Protein AF-R1CL47-F1 (afdb_monomer)

Sequence (74 aa):
MPLQEPPAAVVEPVRGSSRDLLAPGSELAWRVASLSRSERGRVGACARALLQGEARRGAARRGEAGGGGARSFF

pLDDT: mean 73.38, std 13.85, range [43.44, 91.62]

Secondary structure (DSSP, 8-state):
----PPP-------TT-GGGGGSTT-HHHHHHHHHHHHHHHHHHHHHHHHHHHHHHHHHHHHHHHHSS------

Solvent-accessible surface area (backbone atoms only — not comparable to full-atom values): 4677 Å² total; per-residue (Å²): 133,84,83,77,74,74,73,88,70,82,69,77,76,62,87,87,39,80,74,55,49,62,31,90,89,29,69,55,35,52,50,54,55,49,50,54,51,50,50,52,49,51,52,54,50,50,52,50,49,51,54,49,50,51,51,52,52,54,50,52,54,49,50,58,72,65,63,80,73,87,83,77,92,129

Foldseek 3Di:
DDPPDPPPPPPPPDPPDPVCCCPPPHPNVVVVVVVVVVVVVVVVVVVVVVVVVVVVVVVVVVCVVVVPPPDDDD

Structure (mmCIF, N/CA/C/O backbone):
data_AF-R1CL47-F1
#
_entry.id   AF-R1CL47-F1
#
loop_
_atom_site.group_PDB
_atom_site.id
_atom_site.type_symbol
_atom_site.label_atom_id
_atom_site.label_alt_id
_atom_site.label_comp_id
_atom_site.label_asym_id
_atom_site.label_entity_id
_atom_site.label_seq_id
_atom_site.pdbx_PDB_ins_code
_atom_site.Cartn_x
_atom_site.Cartn_y
_atom_site.Cartn_z
_atom_site.occupancy
_atom_site.B_iso_or_equiv
_atom_site.auth_seq_id
_atom_site.auth_comp_id
_atom_site.auth_asym_id
_atom_site.auth_atom_id
_atom_site.pdbx_PDB_model_num
ATOM 1 N N . MET A 1 1 ? -32.287 -26.982 20.597 1.00 49.47 1 MET A N 1
ATOM 2 C CA . MET A 1 1 ? -32.084 -25.726 21.348 1.00 49.47 1 MET A CA 1
ATOM 3 C C . MET A 1 1 ? -31.458 -24.726 20.389 1.00 49.47 1 MET A C 1
ATOM 5 O O . MET A 1 1 ? -30.372 -25.036 19.912 1.00 49.47 1 MET A O 1
ATOM 9 N N . PRO A 1 2 ? -32.124 -23.625 19.998 1.00 61.06 2 PRO A N 1
ATOM 10 C CA . PRO A 1 2 ? -31.500 -22.650 19.110 1.00 61.06 2 PRO A CA 1
ATOM 11 C C . PRO A 1 2 ? -30.418 -21.894 19.892 1.00 61.06 2 PRO A C 1
ATOM 13 O O . PRO A 1 2 ? -30.662 -21.443 21.012 1.00 61.06 2 PRO A O 1
ATOM 16 N N . LEU A 1 3 ? -29.213 -21.806 19.327 1.00 62.19 3 LEU A N 1
ATOM 17 C CA . LEU A 1 3 ? -28.139 -20.963 19.847 1.00 62.19 3 LEU A CA 1
ATOM 18 C C . LEU A 1 3 ? -28.585 -19.508 19.663 1.00 62.19 3 LEU A C 1
ATOM 20 O O . LEU A 1 3 ? -28.636 -19.020 18.538 1.00 62.19 3 LEU A O 1
ATOM 24 N N . GLN A 1 4 ? -28.979 -18.848 20.753 1.00 65.88 4 GLN A N 1
ATOM 25 C CA . GLN A 1 4 ? -29.176 -17.401 20.755 1.00 65.88 4 GLN A CA 1
ATOM 26 C C . GLN A 1 4 ? -27.820 -16.761 20.452 1.00 65.88 4 GLN A C 1
ATOM 28 O O . GLN A 1 4 ? -26.906 -16.841 21.274 1.00 65.88 4 GLN A O 1
ATOM 33 N N . GLU A 1 5 ? -27.671 -16.173 19.263 1.00 61.59 5 GLU A N 1
ATOM 34 C CA . GLU A 1 5 ? -26.564 -15.256 19.007 1.00 61.59 5 GLU A CA 1
ATOM 35 C C . GLU A 1 5 ? -26.640 -14.143 20.057 1.00 61.59 5 GLU A C 1
ATOM 37 O O . GLU A 1 5 ? -27.715 -13.560 20.249 1.00 61.59 5 GLU A O 1
ATOM 42 N N . PRO A 1 6 ? -25.547 -13.868 20.791 1.00 65.12 6 PRO A N 1
ATOM 43 C CA . PRO A 1 6 ? -25.557 -12.770 21.736 1.00 65.12 6 PRO A CA 1
ATOM 44 C C . PRO A 1 6 ? -25.865 -11.478 20.965 1.00 65.12 6 PRO A C 1
ATOM 46 O O . PRO A 1 6 ? -25.356 -11.302 19.852 1.00 65.12 6 PRO A O 1
ATOM 49 N N . PRO A 1 7 ? -26.695 -10.575 21.523 1.00 64.75 7 PRO A N 1
ATOM 50 C CA . PRO A 1 7 ? -26.974 -9.294 20.886 1.00 64.75 7 PRO A CA 1
ATOM 51 C C . PRO A 1 7 ? -25.641 -8.617 20.582 1.00 64.75 7 PRO A C 1
ATOM 53 O O . PRO A 1 7 ? -24.726 -8.722 21.399 1.00 64.75 7 PRO A O 1
ATOM 56 N N . ALA A 1 8 ? -25.524 -7.975 19.414 1.00 65.81 8 ALA A N 1
ATOM 57 C CA . ALA A 1 8 ? -24.320 -7.270 18.990 1.00 65.81 8 ALA A CA 1
ATOM 58 C C . ALA A 1 8 ? -23.943 -6.233 20.055 1.00 65.81 8 ALA A C 1
ATOM 60 O O . ALA A 1 8 ? -24.410 -5.095 20.042 1.00 65.81 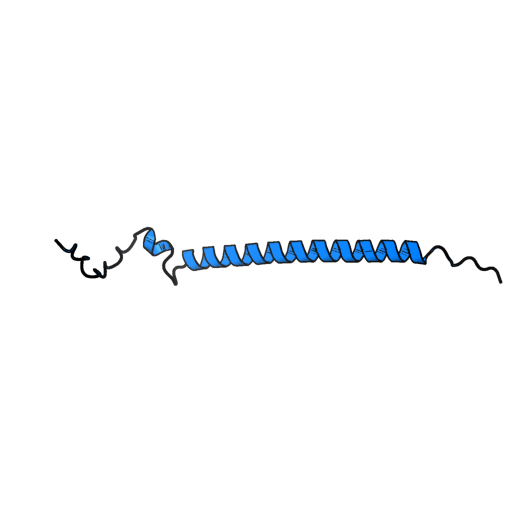8 ALA A O 1
ATOM 61 N N . ALA A 1 9 ? -23.148 -6.662 21.032 1.00 62.88 9 ALA A N 1
ATOM 62 C CA . ALA A 1 9 ? -22.649 -5.811 22.077 1.00 62.88 9 ALA A CA 1
ATOM 63 C C . ALA A 1 9 ? -21.742 -4.825 21.359 1.00 62.88 9 ALA A C 1
ATOM 65 O O . ALA A 1 9 ? -20.709 -5.207 20.805 1.00 62.88 9 ALA A O 1
ATOM 66 N N . VAL A 1 10 ? -22.164 -3.564 21.317 1.00 62.69 10 VAL A N 1
ATOM 67 C CA . VAL A 1 10 ? -21.281 -2.458 20.971 1.00 62.69 10 VAL A CA 1
ATOM 68 C C . VAL A 1 10 ? -20.275 -2.401 22.114 1.00 62.69 10 VAL A C 1
ATOM 70 O O . VAL A 1 10 ? -20.505 -1.784 23.150 1.00 62.69 10 VAL A O 1
ATOM 73 N N . VAL A 1 11 ? -19.220 -3.205 21.992 1.00 65.56 11 VAL A N 1
ATOM 74 C CA . VAL A 1 11 ? -18.109 -3.206 22.932 1.00 65.56 11 VAL A CA 1
ATOM 75 C C . VAL A 1 11 ? -17.393 -1.895 22.687 1.00 65.56 11 VAL A C 1
ATOM 77 O O . VAL A 1 11 ? -16.721 -1.739 21.666 1.00 65.56 11 VAL A O 1
ATOM 80 N N . GLU A 1 12 ? -17.576 -0.953 23.609 1.00 65.38 12 GLU A N 1
ATOM 81 C CA . GLU A 1 12 ? -16.824 0.293 23.599 1.00 65.38 12 GLU A CA 1
ATOM 82 C C . GLU A 1 12 ? -15.328 -0.053 23.534 1.00 65.38 12 GLU A C 1
ATOM 84 O O . GLU A 1 12 ? -14.832 -0.816 24.376 1.00 65.38 12 GLU A O 1
ATOM 89 N N . PRO A 1 13 ? -14.606 0.430 22.510 1.00 64.19 13 PRO A N 1
ATOM 90 C CA . PRO A 1 13 ? -13.202 0.107 22.351 1.00 64.19 13 PRO A CA 1
ATOM 91 C C . PRO A 1 13 ? -12.429 0.606 23.574 1.00 64.19 13 PRO A C 1
ATOM 93 O O . PRO A 1 13 ? -12.530 1.764 23.986 1.00 64.19 13 PRO A O 1
ATOM 96 N N . VAL A 1 14 ? -11.676 -0.304 24.192 1.00 75.12 14 VAL A N 1
ATOM 97 C CA . VAL A 1 14 ? -10.855 0.001 25.365 1.00 75.12 14 VAL A CA 1
ATOM 98 C C . VAL A 1 14 ? -9.785 1.002 24.947 1.00 75.12 14 VAL A C 1
ATOM 100 O O . VAL A 1 14 ? -8.858 0.620 24.234 1.00 75.12 14 VAL A O 1
ATOM 103 N N . ARG A 1 15 ? -9.898 2.256 25.411 1.00 68.00 15 ARG A N 1
ATOM 104 C CA . ARG A 1 15 ? -8.931 3.314 25.086 1.00 68.00 15 ARG A CA 1
ATOM 105 C C . ARG A 1 15 ? -7.508 2.854 25.391 1.00 68.00 15 ARG A C 1
ATOM 107 O O . ARG A 1 15 ? -7.187 2.541 26.536 1.00 68.00 15 ARG A O 1
ATOM 114 N N . GLY A 1 16 ? -6.655 2.884 24.371 1.00 67.75 16 GLY A N 1
ATOM 115 C CA . GLY A 1 16 ? -5.246 2.501 24.485 1.00 67.75 16 GLY A CA 1
ATOM 116 C C . GLY A 1 16 ? -4.979 1.032 24.157 1.00 67.75 16 GLY A C 1
ATOM 117 O O . GLY A 1 16 ? -3.858 0.560 24.335 1.00 67.75 16 GLY A O 1
ATOM 118 N N . SER A 1 17 ? -5.979 0.306 23.654 1.00 72.56 17 SER A N 1
ATOM 119 C CA . SER A 1 17 ? -5.780 -1.022 23.083 1.00 72.56 17 SER A CA 1
ATOM 120 C C . SER A 1 17 ? -4.955 -0.937 21.799 1.00 72.56 17 SER A C 1
ATOM 122 O O . SER A 1 17 ? -5.076 0.009 21.021 1.00 72.56 17 SER A O 1
ATOM 124 N N . SER A 1 18 ? -4.155 -1.967 21.507 1.00 69.19 18 SER A N 1
ATOM 125 C CA . SER A 1 18 ? -3.432 -2.066 20.230 1.00 69.19 18 SER A CA 1
ATOM 126 C C . SER A 1 18 ? -4.367 -2.030 19.016 1.00 69.19 18 SER A C 1
ATOM 128 O O . SER A 1 18 ? -3.951 -1.626 17.932 1.00 69.19 18 SER A O 1
ATOM 130 N N . ARG A 1 19 ? -5.644 -2.392 19.200 1.00 69.62 19 ARG A N 1
ATOM 131 C CA . ARG A 1 19 ? -6.694 -2.254 18.183 1.00 69.62 19 ARG A CA 1
ATOM 132 C C . ARG A 1 19 ? -6.972 -0.799 17.789 1.00 69.62 19 ARG A C 1
ATOM 134 O O . ARG A 1 19 ? -7.326 -0.567 16.637 1.00 69.62 19 ARG 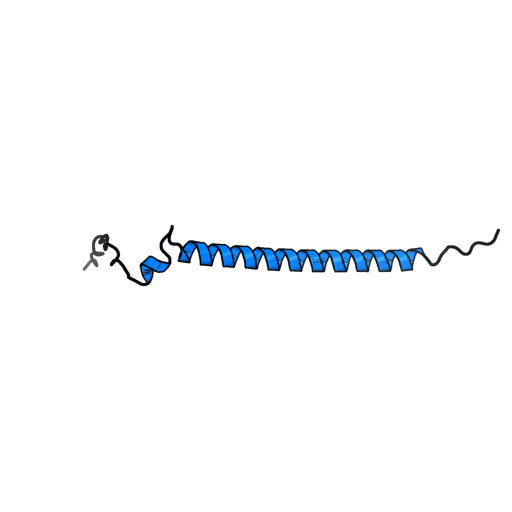A O 1
ATOM 141 N N . ASP A 1 20 ? -6.742 0.165 18.679 1.00 72.56 20 ASP A N 1
ATOM 142 C CA . ASP A 1 20 ? -6.962 1.591 18.402 1.00 72.56 20 ASP A CA 1
ATOM 143 C C . ASP A 1 20 ? -5.847 2.186 17.531 1.00 72.56 20 ASP A C 1
ATOM 145 O O . ASP A 1 20 ? -6.056 3.174 16.827 1.00 72.56 20 ASP A O 1
ATOM 149 N N . LEU A 1 21 ? -4.658 1.570 17.529 1.00 76.56 21 LEU A N 1
ATOM 150 C CA . LEU A 1 21 ? -3.492 2.071 16.794 1.00 76.56 21 LEU A CA 1
ATOM 151 C C . LEU A 1 21 ? -3.701 2.082 15.277 1.00 76.56 21 LEU A C 1
ATOM 153 O O . LEU A 1 21 ? -3.069 2.869 14.584 1.00 76.56 21 LEU A O 1
ATOM 157 N N . LEU A 1 22 ? -4.567 1.215 14.752 1.00 82.25 22 LEU A N 1
ATOM 158 C CA . LEU A 1 22 ? -4.919 1.185 13.330 1.00 82.25 22 LEU A CA 1
ATOM 159 C C . LEU A 1 22 ? -6.356 1.644 13.076 1.00 82.25 22 LEU A C 1
ATOM 161 O O . LEU A 1 22 ? -6.887 1.425 11.985 1.00 82.25 22 LEU A O 1
ATOM 165 N N . ALA A 1 23 ? -6.982 2.308 14.050 1.00 85.44 23 ALA A N 1
ATOM 166 C CA . ALA A 1 23 ? -8.294 2.896 13.850 1.00 85.44 23 ALA A CA 1
ATOM 167 C C . ALA A 1 23 ? -8.252 3.912 12.689 1.00 85.44 23 ALA A C 1
ATOM 169 O O . ALA A 1 23 ? -7.257 4.641 12.538 1.00 85.44 23 ALA A O 1
ATOM 170 N N . PRO A 1 24 ? -9.311 3.989 11.861 1.00 80.25 24 PRO A N 1
ATOM 171 C CA . PRO A 1 24 ? -9.431 5.016 10.835 1.00 80.25 24 PRO A CA 1
ATOM 172 C C . PRO A 1 24 ? -9.231 6.415 11.431 1.00 80.25 24 PRO A C 1
ATOM 174 O O . PRO A 1 24 ? -9.842 6.761 12.436 1.00 80.25 24 PRO A O 1
ATOM 177 N N . GLY A 1 25 ? -8.352 7.212 10.821 1.00 83.88 25 GLY A N 1
ATOM 178 C CA . GLY A 1 25 ? -8.012 8.557 11.303 1.00 83.88 25 GLY A CA 1
ATOM 179 C C . GLY A 1 25 ? -6.845 8.622 12.296 1.00 83.88 25 GLY A C 1
ATOM 180 O O . GLY A 1 25 ? -6.361 9.717 12.564 1.00 83.88 25 GLY A O 1
ATOM 181 N N . SER A 1 26 ? -6.330 7.487 12.782 1.00 86.00 26 SER A N 1
ATOM 182 C CA . SER A 1 26 ? -5.102 7.466 13.588 1.00 86.00 26 SER A CA 1
ATOM 183 C C . SER A 1 26 ? -3.861 7.821 12.757 1.00 86.00 26 SER A C 1
ATOM 185 O O . SER A 1 26 ? -3.771 7.531 11.558 1.00 86.00 26 SER A O 1
ATOM 187 N N . GLU A 1 27 ? -2.863 8.428 13.405 1.00 89.56 27 GLU A N 1
ATOM 188 C CA . GLU A 1 27 ? -1.602 8.799 12.752 1.00 89.56 27 GLU A CA 1
ATOM 189 C C . GLU A 1 27 ? -0.861 7.568 12.209 1.00 89.56 27 GLU A C 1
ATOM 191 O O . GLU A 1 27 ? -0.327 7.593 11.098 1.00 89.56 27 GLU A O 1
ATOM 196 N N . LEU A 1 28 ? -0.857 6.464 12.961 1.00 86.69 28 LEU A N 1
ATOM 197 C CA . LEU A 1 28 ? -0.204 5.233 12.533 1.00 86.69 28 LEU A CA 1
ATOM 198 C C . LEU A 1 28 ? -0.915 4.614 11.320 1.00 86.69 28 LEU A C 1
ATOM 200 O O . LEU A 1 28 ? -0.230 4.224 10.372 1.00 86.69 28 LEU A O 1
ATOM 204 N N . ALA A 1 29 ? -2.255 4.602 11.277 1.00 88.50 29 ALA A N 1
ATOM 205 C CA . ALA A 1 29 ? -2.990 4.179 10.081 1.00 88.50 29 ALA A CA 1
ATOM 206 C C . ALA A 1 29 ? -2.625 5.040 8.857 1.00 88.50 29 ALA A C 1
ATOM 208 O O . ALA A 1 29 ? -2.388 4.509 7.767 1.00 88.50 29 ALA A O 1
ATOM 209 N N . TRP A 1 30 ? -2.490 6.359 9.036 1.00 87.75 30 TRP A N 1
ATOM 210 C CA . TRP A 1 30 ? -2.033 7.271 7.982 1.00 87.75 30 TRP A CA 1
ATOM 211 C C . TRP A 1 30 ? -0.606 6.983 7.511 1.00 87.75 30 TRP A C 1
ATOM 213 O O . TRP A 1 30 ? -0.351 6.957 6.300 1.00 87.75 30 TRP A O 1
ATOM 223 N N . ARG A 1 31 ? 0.326 6.744 8.439 1.00 91.62 31 ARG A N 1
ATOM 224 C CA . ARG A 1 31 ? 1.723 6.401 8.134 1.00 91.62 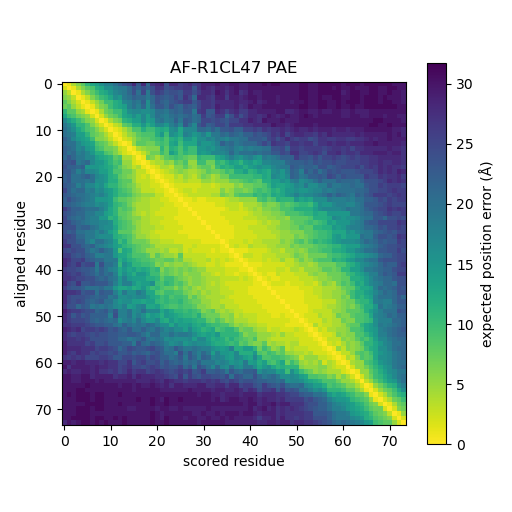31 ARG A CA 1
ATOM 225 C C . ARG A 1 31 ? 1.814 5.089 7.355 1.00 91.62 31 ARG A C 1
ATOM 227 O O . ARG A 1 31 ? 2.444 5.067 6.299 1.00 91.62 31 ARG A O 1
ATOM 234 N N . VAL A 1 32 ? 1.132 4.035 7.806 1.00 89.06 32 VAL A N 1
ATOM 235 C CA . VAL A 1 32 ? 1.107 2.722 7.133 1.00 89.06 32 VAL A CA 1
ATOM 236 C C . VAL A 1 32 ? 0.503 2.828 5.731 1.00 89.06 32 VAL A C 1
ATOM 238 O O . VAL A 1 32 ? 1.095 2.351 4.759 1.00 89.06 32 VAL A O 1
ATOM 241 N N . ALA A 1 33 ? -0.632 3.518 5.584 1.00 88.50 33 ALA A N 1
ATOM 242 C CA . ALA A 1 33 ? -1.252 3.731 4.277 1.00 88.50 33 ALA A CA 1
ATOM 243 C C . ALA A 1 33 ? -0.338 4.525 3.325 1.00 88.50 33 ALA A C 1
ATOM 245 O O . ALA A 1 33 ? -0.260 4.219 2.131 1.00 88.50 33 ALA A O 1
ATOM 246 N N . SER A 1 34 ? 0.378 5.526 3.844 1.00 87.12 34 SER A N 1
ATOM 247 C CA . SER A 1 34 ? 1.304 6.353 3.060 1.00 87.12 34 SER A CA 1
ATOM 248 C C . SER A 1 34 ? 2.546 5.579 2.626 1.00 87.12 34 SER A C 1
ATOM 250 O O . SER A 1 34 ? 2.926 5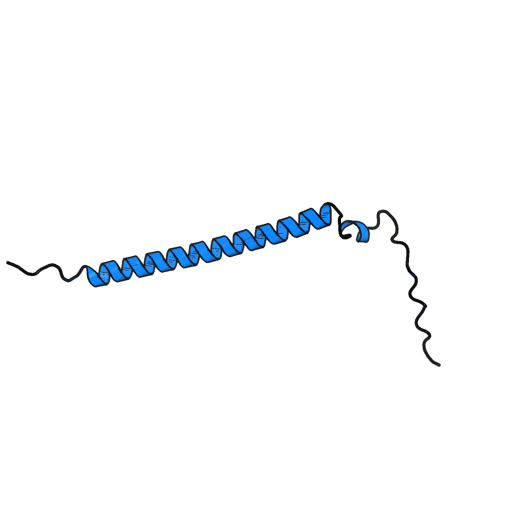.665 1.458 1.00 87.12 34 SER A O 1
ATOM 252 N N . LEU A 1 35 ? 3.123 4.767 3.514 1.00 91.25 35 LEU A N 1
ATOM 253 C CA . LEU A 1 35 ? 4.207 3.832 3.194 1.00 91.25 35 LEU A CA 1
ATOM 254 C C . LEU A 1 35 ? 3.795 2.867 2.083 1.00 91.25 35 LEU A C 1
ATOM 256 O O . LEU A 1 35 ? 4.480 2.775 1.068 1.00 91.25 35 LEU A O 1
ATOM 260 N N . SER A 1 36 ? 2.626 2.239 2.219 1.00 84.50 36 SER A N 1
ATOM 261 C CA . SER A 1 36 ? 2.099 1.308 1.219 1.00 84.50 36 SER A CA 1
ATOM 262 C C . SER A 1 36 ? 1.886 1.976 -0.151 1.00 84.50 36 SER A C 1
ATOM 264 O O . SER A 1 36 ? 2.206 1.402 -1.192 1.00 84.50 36 SER A O 1
ATOM 266 N N . ARG A 1 37 ? 1.392 3.224 -0.188 1.00 86.12 37 ARG A N 1
ATOM 267 C CA . ARG A 1 37 ? 1.282 4.005 -1.437 1.00 86.12 37 ARG A CA 1
ATOM 268 C C . ARG A 1 37 ? 2.644 4.359 -2.033 1.00 86.12 37 ARG A C 1
ATOM 270 O O . ARG A 1 37 ? 2.809 4.236 -3.243 1.00 86.12 37 ARG A O 1
ATOM 277 N N . SER A 1 38 ? 3.598 4.784 -1.208 1.00 88.81 38 SER A N 1
ATOM 278 C CA . SER A 1 38 ? 4.957 5.123 -1.645 1.00 88.81 38 SER A CA 1
ATOM 279 C C . SER A 1 38 ? 5.677 3.908 -2.231 1.00 88.81 38 SER A C 1
ATOM 281 O O . SER A 1 38 ? 6.283 3.990 -3.298 1.00 88.81 38 SER A O 1
ATOM 283 N N . GLU A 1 39 ? 5.549 2.747 -1.590 1.00 89.62 39 GLU A N 1
ATOM 284 C CA . GLU A 1 39 ? 6.087 1.486 -2.093 1.00 89.62 39 GLU A CA 1
ATOM 285 C C . GLU A 1 39 ? 5.483 1.109 -3.448 1.00 89.62 39 GLU A C 1
ATOM 287 O O . GLU A 1 39 ? 6.226 0.898 -4.406 1.00 89.62 39 GLU A O 1
ATOM 292 N N . ARG A 1 40 ? 4.149 1.150 -3.579 1.00 87.19 40 ARG A N 1
ATOM 293 C CA . ARG A 1 40 ? 3.477 0.949 -4.874 1.00 87.19 40 ARG A CA 1
ATOM 294 C C . ARG A 1 40 ? 3.941 1.948 -5.938 1.00 87.19 40 ARG A C 1
ATOM 296 O O . ARG A 1 40 ? 4.144 1.565 -7.089 1.00 87.19 40 ARG A O 1
ATOM 303 N N . GLY A 1 41 ? 4.145 3.211 -5.563 1.00 89.31 41 GLY A N 1
ATOM 304 C CA . GLY A 1 41 ? 4.675 4.248 -6.449 1.00 89.31 41 GLY A CA 1
ATOM 305 C C . GLY A 1 41 ? 6.084 3.928 -6.949 1.00 89.31 41 GLY A C 1
ATOM 306 O O . GLY A 1 41 ? 6.339 4.015 -8.151 1.00 89.31 41 GLY A O 1
ATOM 307 N N . ARG A 1 42 ? 6.977 3.482 -6.056 1.00 89.00 42 ARG A N 1
ATOM 308 C CA . ARG A 1 42 ? 8.336 3.044 -6.411 1.00 89.00 42 ARG A CA 1
ATOM 309 C C . ARG A 1 42 ? 8.321 1.832 -7.333 1.00 89.00 42 ARG A C 1
ATOM 311 O O . ARG A 1 42 ? 8.992 1.863 -8.357 1.00 89.00 42 ARG A O 1
ATOM 318 N N . VAL A 1 43 ? 7.519 0.813 -7.029 1.00 88.88 43 VAL A N 1
ATOM 319 C CA . VAL A 1 43 ? 7.374 -0.374 -7.891 1.00 88.88 43 VAL A CA 1
ATOM 320 C C . VAL A 1 43 ? 6.886 0.026 -9.287 1.00 88.88 43 VAL A C 1
ATOM 322 O O . VAL A 1 43 ? 7.470 -0.389 -10.287 1.00 88.88 43 VAL A O 1
ATOM 325 N N . GLY A 1 44 ? 5.880 0.900 -9.376 1.00 89.25 44 GLY A N 1
ATOM 326 C CA . GLY A 1 44 ? 5.389 1.418 -10.653 1.00 89.25 44 GLY A CA 1
ATOM 327 C C . GLY A 1 44 ? 6.424 2.254 -11.416 1.00 89.25 44 GLY A C 1
ATOM 328 O O . GLY A 1 44 ? 6.486 2.181 -12.645 1.00 89.25 44 GLY A O 1
ATOM 329 N N . ALA A 1 45 ? 7.251 3.032 -10.715 1.00 88.00 45 ALA A N 1
ATOM 330 C CA . ALA A 1 45 ? 8.351 3.785 -11.315 1.00 88.00 45 ALA A CA 1
ATOM 331 C C . ALA A 1 45 ? 9.454 2.854 -11.842 1.00 88.00 45 ALA A C 1
ATOM 333 O O . ALA A 1 45 ? 9.892 3.019 -12.980 1.00 88.00 45 ALA A O 1
ATOM 334 N N . CYS A 1 46 ? 9.843 1.835 -11.070 1.00 83.19 46 CYS A N 1
ATOM 335 C CA . CYS A 1 46 ? 10.79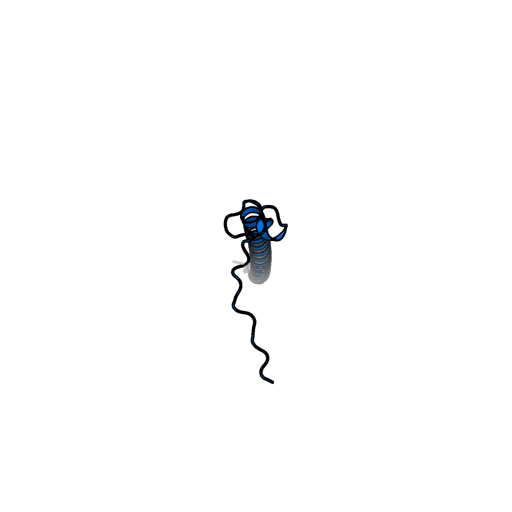1 0.805 -11.491 1.00 83.19 46 CYS A CA 1
ATOM 336 C C . CYS A 1 46 ? 10.291 0.050 -12.729 1.00 83.19 46 CYS A C 1
ATOM 338 O O . CYS A 1 46 ? 11.028 -0.070 -13.704 1.00 83.19 46 CYS A O 1
ATOM 340 N N . ALA A 1 47 ? 9.028 -0.387 -12.742 1.00 89.06 47 ALA A N 1
ATOM 341 C CA . ALA A 1 47 ? 8.436 -1.054 -13.901 1.00 89.06 47 ALA A CA 1
ATOM 342 C C . ALA A 1 47 ? 8.466 -0.161 -15.154 1.00 89.06 47 ALA A C 1
ATOM 344 O O . ALA A 1 47 ? 8.875 -0.603 -16.226 1.00 89.06 47 ALA A O 1
ATOM 345 N N . ARG A 1 48 ? 8.114 1.127 -15.024 1.00 89.06 48 ARG A N 1
ATOM 346 C CA . ARG A 1 48 ? 8.209 2.090 -16.135 1.00 89.06 48 ARG A CA 1
ATOM 347 C C . ARG A 1 48 ? 9.643 2.312 -16.605 1.00 89.06 48 ARG A C 1
ATOM 349 O O . ARG A 1 48 ? 9.854 2.446 -17.806 1.00 89.06 48 ARG A O 1
ATOM 356 N N . ALA A 1 49 ? 10.610 2.377 -15.693 1.00 88.69 49 ALA A N 1
ATOM 357 C CA . ALA A 1 49 ? 12.018 2.540 -16.042 1.00 88.69 49 ALA A CA 1
ATOM 358 C C . ALA A 1 49 ? 12.544 1.326 -16.822 1.00 88.69 49 ALA A C 1
ATOM 360 O O . ALA A 1 49 ? 13.222 1.502 -17.833 1.00 88.69 49 ALA A O 1
ATOM 361 N N . LEU A 1 50 ? 12.168 0.110 -16.412 1.00 87.00 50 LEU A N 1
ATOM 362 C CA . LEU A 1 50 ? 12.502 -1.121 -17.132 1.00 87.00 50 LEU A CA 1
ATOM 363 C C . LEU A 1 50 ? 11.892 -1.133 -18.538 1.00 87.00 50 LEU A C 1
ATOM 365 O O . LEU A 1 50 ? 12.612 -1.341 -19.511 1.00 87.00 50 LEU A O 1
ATOM 369 N N . LEU A 1 51 ? 10.598 -0.819 -18.665 1.00 84.25 51 LEU A N 1
ATOM 370 C CA . LEU A 1 51 ? 9.923 -0.740 -19.966 1.00 84.25 51 LEU A CA 1
ATOM 371 C C . LEU A 1 51 ? 10.557 0.312 -20.891 1.00 84.25 51 LEU A C 1
ATOM 373 O O . LEU A 1 51 ? 10.738 0.062 -22.080 1.00 84.25 51 LEU A O 1
ATOM 377 N N . GLN A 1 52 ? 10.941 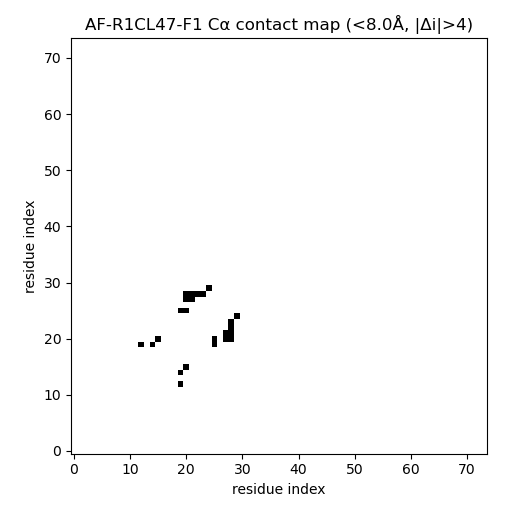1.475 -20.357 1.00 86.31 52 GLN A N 1
ATOM 378 C CA . GLN A 1 52 ? 11.649 2.503 -21.128 1.00 86.31 52 GLN A CA 1
ATOM 379 C C . GLN A 1 52 ? 13.058 2.063 -21.538 1.00 86.31 52 GLN A C 1
ATOM 381 O O . GLN A 1 52 ? 13.485 2.355 -22.654 1.00 86.31 52 GLN A O 1
ATOM 386 N N . GLY A 1 53 ? 13.785 1.366 -20.663 1.00 83.56 53 GLY A N 1
ATOM 387 C CA . GLY A 1 53 ? 15.092 0.790 -20.979 1.00 83.56 53 GLY A CA 1
ATOM 388 C C . GLY A 1 53 ? 15.009 -0.226 -22.119 1.00 83.56 53 GLY A C 1
ATOM 389 O O . GLY A 1 53 ? 15.799 -0.158 -23.061 1.00 83.56 53 GLY A O 1
ATOM 390 N N . GLU A 1 54 ? 14.006 -1.104 -22.087 1.00 80.31 54 GLU A N 1
ATOM 391 C CA . GLU A 1 54 ? 13.739 -2.068 -23.158 1.00 80.31 54 GLU A CA 1
ATOM 392 C C . GLU A 1 54 ? 13.307 -1.381 -24.462 1.00 80.31 54 GLU A C 1
ATOM 394 O O . GLU A 1 54 ? 13.831 -1.705 -25.528 1.00 80.31 54 GLU A O 1
ATOM 399 N N . ALA A 1 55 ? 12.452 -0.355 -24.402 1.00 74.12 55 ALA A N 1
ATOM 400 C CA . ALA A 1 55 ? 12.091 0.440 -25.579 1.00 74.12 55 ALA A CA 1
ATOM 401 C C . ALA A 1 55 ? 13.317 1.115 -26.223 1.00 74.12 55 ALA A C 1
ATOM 403 O O . ALA A 1 55 ? 13.475 1.088 -27.445 1.00 74.12 55 ALA A O 1
ATOM 404 N N . ARG A 1 56 ? 14.229 1.668 -25.409 1.00 71.38 56 ARG A N 1
ATOM 405 C CA . ARG A 1 56 ? 15.494 2.255 -25.885 1.00 71.38 56 ARG A CA 1
ATOM 406 C C . ARG A 1 56 ? 16.413 1.207 -26.512 1.00 71.38 56 ARG A C 1
ATOM 408 O O . ARG A 1 56 ? 16.981 1.464 -27.570 1.00 71.38 56 ARG A O 1
ATOM 415 N N . ARG A 1 57 ? 16.537 0.019 -25.910 1.00 71.19 57 ARG A N 1
ATOM 416 C CA . ARG A 1 57 ? 17.308 -1.102 -26.481 1.00 71.19 57 ARG A CA 1
ATOM 417 C C . ARG A 1 57 ? 16.720 -1.586 -27.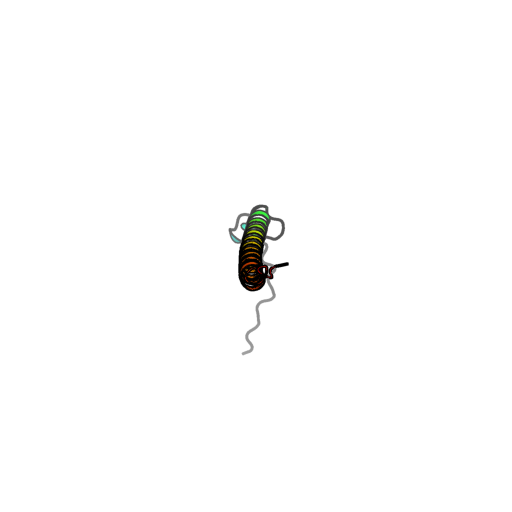806 1.00 71.19 57 ARG A C 1
ATOM 419 O O . ARG A 1 57 ? 17.469 -1.826 -28.749 1.00 71.19 57 ARG A O 1
ATOM 426 N N . GLY A 1 58 ? 15.396 -1.685 -27.903 1.00 72.00 58 GLY A N 1
ATOM 427 C CA . GLY A 1 58 ? 14.700 -2.029 -29.143 1.00 72.00 58 GLY A CA 1
ATOM 428 C C . GLY A 1 58 ? 14.910 -0.988 -30.247 1.00 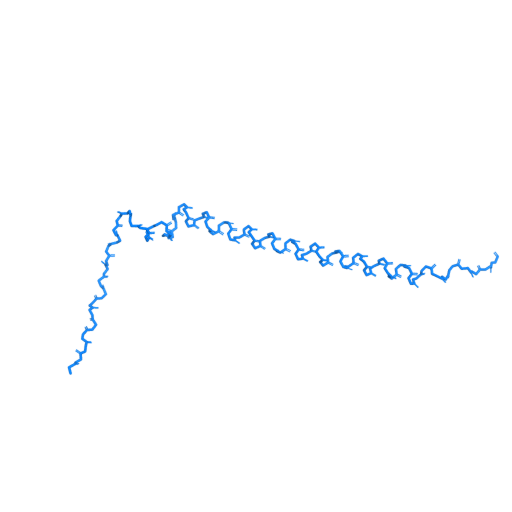72.00 58 GLY A C 1
ATOM 429 O O . GLY A 1 58 ? 15.141 -1.354 -31.399 1.00 72.00 58 GLY A O 1
ATOM 430 N N . ALA A 1 59 ? 14.898 0.302 -29.897 1.00 69.75 5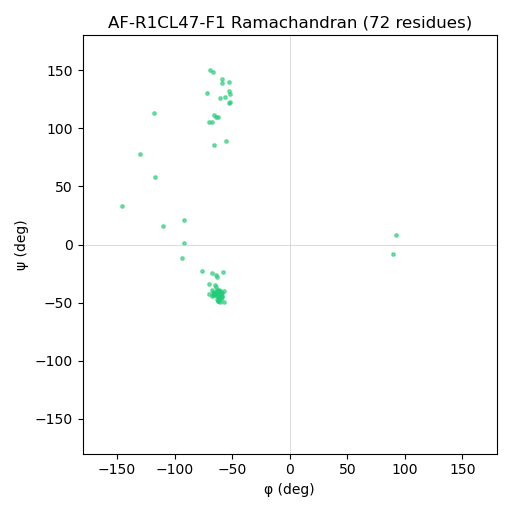9 ALA A N 1
ATOM 431 C CA . ALA A 1 59 ? 15.210 1.388 -30.823 1.00 69.75 59 ALA A CA 1
ATOM 432 C C . ALA A 1 59 ? 16.674 1.348 -31.295 1.00 69.75 59 ALA A C 1
ATOM 434 O O . ALA A 1 59 ? 16.924 1.460 -32.492 1.00 69.75 59 ALA A O 1
ATOM 435 N N . ALA A 1 60 ? 17.630 1.106 -30.390 1.00 67.69 60 ALA A N 1
ATOM 436 C CA . ALA A 1 60 ? 19.046 0.964 -30.737 1.00 67.69 60 ALA A CA 1
ATOM 437 C C . ALA A 1 60 ? 19.291 -0.204 -31.711 1.00 67.69 60 ALA A C 1
ATOM 439 O O . ALA A 1 60 ? 19.965 -0.028 -32.723 1.00 67.69 60 ALA A O 1
ATOM 440 N N . ARG A 1 61 ? 18.662 -1.366 -31.479 1.00 61.31 61 ARG A N 1
ATOM 441 C CA . ARG A 1 61 ? 18.755 -2.523 -32.391 1.00 61.31 61 ARG A CA 1
ATOM 442 C C . ARG A 1 61 ? 18.125 -2.268 -33.762 1.00 61.31 61 ARG A C 1
ATOM 444 O O . ARG A 1 61 ? 18.629 -2.763 -34.764 1.00 61.31 61 ARG A O 1
ATOM 451 N N . ARG A 1 62 ? 17.032 -1.497 -33.833 1.00 60.31 62 ARG A N 1
ATOM 452 C CA . ARG A 1 62 ? 16.442 -1.075 -35.118 1.00 60.31 62 ARG A CA 1
ATOM 453 C C . ARG A 1 62 ? 17.320 -0.060 -35.852 1.00 60.31 62 ARG A C 1
ATOM 455 O O . ARG A 1 62 ? 17.373 -0.106 -37.075 1.00 60.31 62 ARG A O 1
ATOM 462 N N . GLY A 1 63 ? 18.016 0.812 -35.124 1.00 59.31 63 GLY A N 1
ATOM 463 C CA . GLY A 1 63 ? 19.009 1.731 -35.684 1.00 59.31 63 GLY A CA 1
ATOM 464 C C . GLY A 1 63 ? 20.213 1.004 -36.288 1.00 59.31 63 GLY A C 1
ATOM 465 O O . GLY A 1 63 ? 20.614 1.331 -37.399 1.00 59.31 63 GLY A O 1
ATOM 466 N N . GLU A 1 64 ? 20.732 -0.034 -35.622 1.00 56.94 64 GLU A N 1
ATOM 467 C CA . GLU A 1 64 ? 21.779 -0.900 -36.193 1.00 56.94 64 GLU A CA 1
ATOM 468 C C . GLU A 1 64 ? 21.282 -1.688 -37.412 1.00 56.94 64 GLU A C 1
ATOM 470 O O . GLU A 1 64 ? 21.968 -1.738 -38.431 1.00 56.94 64 GLU A O 1
ATOM 475 N N . ALA A 1 65 ? 20.066 -2.244 -37.360 1.00 54.88 65 ALA A N 1
ATOM 476 C CA . ALA A 1 65 ? 19.482 -2.963 -38.495 1.00 54.88 65 ALA A CA 1
ATOM 477 C C . ALA A 1 65 ? 19.156 -2.052 -39.701 1.00 54.88 65 ALA A C 1
ATOM 479 O O . ALA A 1 65 ? 19.106 -2.533 -40.830 1.00 54.88 65 ALA A O 1
ATOM 480 N N . GLY A 1 66 ? 18.948 -0.747 -39.482 1.00 52.81 66 GLY A N 1
ATOM 481 C CA . GLY A 1 66 ? 18.729 0.258 -40.532 1.00 52.81 66 GLY A CA 1
ATOM 482 C C . GLY A 1 66 ? 19.996 0.986 -41.007 1.00 52.81 66 GLY A C 1
ATOM 483 O O . GLY A 1 66 ? 19.950 1.679 -42.020 1.00 52.81 66 GLY A O 1
ATOM 484 N N . GLY A 1 67 ? 21.125 0.837 -40.305 1.00 50.75 67 GLY A N 1
ATOM 485 C CA . GLY A 1 67 ? 22.389 1.533 -40.585 1.00 50.75 67 GLY A CA 1
ATOM 486 C C . GLY A 1 67 ? 23.359 0.785 -41.509 1.00 50.75 67 GLY A C 1
ATOM 487 O O . GLY A 1 67 ? 24.447 1.283 -41.786 1.00 50.75 67 GLY A O 1
ATOM 488 N N . GLY A 1 68 ? 22.990 -0.402 -41.996 1.00 49.69 68 GLY A N 1
ATOM 489 C CA . GLY A 1 68 ? 23.830 -1.259 -42.846 1.00 49.69 68 GLY A CA 1
ATOM 490 C C . GLY A 1 68 ? 23.662 -1.062 -44.357 1.00 49.69 68 GLY A C 1
ATOM 491 O O . GLY A 1 68 ? 23.972 -1.976 -45.114 1.00 49.69 68 GLY A O 1
ATOM 492 N N . GLY A 1 69 ? 23.140 0.082 -44.810 1.00 50.69 69 GLY A N 1
ATOM 493 C CA . GLY A 1 69 ? 22.741 0.287 -46.208 1.00 50.69 69 GLY A CA 1
ATOM 494 C C . GLY A 1 69 ? 22.943 1.702 -46.745 1.00 50.69 69 GLY A C 1
ATOM 495 O O . GLY A 1 69 ? 22.149 2.150 -47.558 1.00 50.69 69 GLY A O 1
ATOM 496 N N . ALA A 1 70 ? 23.975 2.424 -46.306 1.00 53.16 70 ALA A N 1
ATOM 497 C CA . ALA A 1 70 ? 24.398 3.679 -46.939 1.00 53.16 70 ALA A CA 1
ATOM 498 C C . ALA A 1 70 ? 25.823 3.536 -47.493 1.00 53.16 70 ALA A C 1
ATOM 500 O O . ALA A 1 70 ? 26.754 4.239 -47.111 1.00 53.16 70 ALA A O 1
ATOM 501 N N . ARG A 1 71 ? 26.000 2.561 -48.387 1.00 55.97 71 ARG A N 1
ATOM 502 C CA . ARG A 1 71 ? 27.129 2.506 -49.320 1.00 55.97 71 ARG A CA 1
ATOM 503 C C . ARG A 1 71 ? 26.578 2.257 -50.717 1.00 55.97 71 ARG A C 1
ATOM 505 O O . ARG A 1 71 ? 26.622 1.140 -51.215 1.00 55.97 71 ARG A O 1
ATOM 512 N N . SER A 1 72 ? 26.048 3.302 -51.338 1.00 43.44 72 SER A N 1
ATOM 513 C CA . SER A 1 72 ? 25.896 3.353 -52.790 1.00 43.44 72 SER A CA 1
ATOM 514 C C . SER A 1 72 ? 26.728 4.516 -53.303 1.00 43.44 72 SER A C 1
ATOM 516 O O . SER A 1 72 ? 26.465 5.673 -52.982 1.00 43.44 72 SER A O 1
ATOM 518 N N . PHE A 1 73 ? 27.766 4.145 -54.043 1.00 49.19 73 PHE A N 1
ATOM 519 C CA . PHE A 1 73 ? 28.597 5.006 -54.863 1.00 49.19 73 PHE A CA 1
ATOM 520 C C . PHE A 1 73 ? 27.729 5.843 -55.810 1.00 49.19 73 PHE A C 1
ATOM 522 O O . PHE A 1 73 ? 26.873 5.278 -56.490 1.00 49.19 73 PHE A O 1
ATOM 529 N N . PHE A 1 74 ? 27.998 7.145 -55.864 1.00 47.72 74 PHE A N 1
ATOM 530 C CA . PHE A 1 74 ? 27.894 7.993 -57.050 1.00 47.72 74 PHE A CA 1
ATOM 531 C C . PHE A 1 74 ? 28.961 9.082 -56.946 1.00 47.72 74 PHE A C 1
ATOM 533 O O . PHE A 1 74 ? 29.205 9.542 -55.806 1.00 47.72 74 PHE A O 1
#

Mean predicted aligned error: 16.12 Å

Organism: Emiliania huxleyi (NCBI:txid2903)

Radius of gyration: 29.92 Å; Cα contacts (8 Å, |Δi|>4): 12; chains: 1; bounding box: 61×34×82 Å